Protein AF-A0A7C6HYD1-F1 (afdb_monomer_lite)

pLDDT: mean 85.62, std 9.55, range [67.31, 97.69]

Structure (mmCIF, N/CA/C/O backbone):
data_AF-A0A7C6HYD1-F1
#
_entry.id   AF-A0A7C6HYD1-F1
#
loop_
_atom_site.group_PDB
_atom_site.id
_atom_site.type_symbol
_atom_site.label_atom_id
_atom_site.label_alt_id
_atom_site.label_comp_id
_atom_site.label_asym_id
_atom_site.label_entity_id
_atom_site.label_seq_id
_atom_site.pdbx_PDB_ins_code
_atom_site.Cartn_x
_atom_site.Cartn_y
_atom_site.Cartn_z
_atom_site.occupancy
_atom_site.B_iso_or_equiv
_atom_site.auth_seq_id
_atom_site.auth_comp_id
_atom_site.auth_asym_id
_atom_site.auth_atom_id
_atom_site.pdbx_PDB_model_num
ATOM 1 N N . PHE A 1 1 ? -11.933 4.124 2.806 1.00 86.94 1 PHE A N 1
ATOM 2 C CA . PHE A 1 1 ? -11.370 4.986 1.731 1.00 86.94 1 PHE A CA 1
ATOM 3 C C . PHE A 1 1 ? -10.450 4.130 0.869 1.00 86.94 1 PHE A C 1
ATOM 5 O O . PHE A 1 1 ? -10.269 2.976 1.216 1.00 86.94 1 PHE A O 1
ATOM 12 N N . ASN A 1 2 ? -9.908 4.622 -0.245 1.00 91.19 2 ASN A N 1
ATOM 13 C CA . ASN A 1 2 ? -8.959 3.839 -1.049 1.00 91.19 2 ASN A CA 1
ATOM 14 C C . ASN A 1 2 ? -7.578 4.482 -0.960 1.00 91.19 2 ASN A C 1
ATOM 16 O O . ASN A 1 2 ? -7.487 5.710 -0.922 1.00 91.19 2 ASN A O 1
ATOM 20 N N . ILE A 1 3 ? -6.531 3.662 -0.940 1.00 92.44 3 ILE A N 1
ATOM 21 C CA . ILE A 1 3 ? -5.142 4.129 -0.939 1.00 92.44 3 ILE A CA 1
ATOM 22 C C . ILE A 1 3 ? -4.516 3.728 -2.271 1.00 92.44 3 ILE A C 1
ATOM 24 O O . ILE A 1 3 ? -4.506 2.548 -2.613 1.00 92.44 3 ILE A O 1
ATOM 28 N N . THR A 1 4 ? -3.978 4.698 -3.008 1.00 93.75 4 THR A N 1
ATOM 29 C CA . THR A 1 4 ? -3.151 4.437 -4.193 1.00 93.75 4 THR A CA 1
ATOM 30 C C . THR A 1 4 ? -1.693 4.644 -3.824 1.00 93.75 4 THR A C 1
ATOM 32 O O . THR A 1 4 ? -1.305 5.734 -3.410 1.00 93.75 4 THR A O 1
ATOM 35 N N . ILE A 1 5 ? -0.889 3.603 -3.995 1.00 93.31 5 ILE A N 1
ATOM 36 C CA . ILE A 1 5 ? 0.539 3.587 -3.696 1.00 93.31 5 ILE A CA 1
ATOM 37 C C . ILE A 1 5 ? 1.288 3.573 -5.025 1.00 93.31 5 ILE A C 1
ATOM 39 O O . ILE A 1 5 ? 1.091 2.667 -5.834 1.00 93.31 5 ILE A O 1
ATOM 43 N N . VAL A 1 6 ? 2.149 4.569 -5.242 1.00 94.25 6 VAL A N 1
ATOM 44 C CA . VAL A 1 6 ? 3.065 4.627 -6.388 1.00 94.25 6 VAL A CA 1
ATOM 45 C C . VAL A 1 6 ? 4.485 4.515 -5.858 1.00 94.25 6 VAL A C 1
ATOM 47 O O . VAL A 1 6 ? 4.974 5.422 -5.189 1.00 94.25 6 VAL A O 1
ATOM 50 N N . ASN A 1 7 ? 5.136 3.395 -6.150 1.00 91.31 7 ASN A N 1
ATOM 51 C CA . ASN A 1 7 ? 6.554 3.219 -5.893 1.00 91.31 7 ASN A CA 1
ATOM 52 C C . ASN A 1 7 ? 7.321 3.564 -7.171 1.00 91.31 7 ASN A C 1
ATOM 54 O O . ASN A 1 7 ? 7.248 2.828 -8.157 1.00 91.31 7 ASN A O 1
ATOM 58 N N . ASP A 1 8 ? 8.003 4.705 -7.153 1.00 92.06 8 ASP A N 1
ATOM 59 C CA . ASP A 1 8 ? 8.795 5.220 -8.264 1.00 92.06 8 ASP A CA 1
ATOM 60 C C . ASP A 1 8 ? 10.153 5.685 -7.729 1.00 92.06 8 ASP A C 1
ATOM 62 O O . ASP A 1 8 ? 10.251 6.686 -7.016 1.00 92.06 8 ASP A O 1
ATOM 66 N N . ASP A 1 9 ? 11.193 4.914 -8.041 1.00 88.44 9 ASP A N 1
ATOM 67 C CA . ASP A 1 9 ? 12.579 5.249 -7.732 1.00 88.44 9 ASP A CA 1
ATOM 68 C C . ASP A 1 9 ? 13.290 5.657 -9.032 1.00 88.44 9 ASP A C 1
ATOM 70 O O . ASP A 1 9 ? 13.565 4.797 -9.875 1.00 88.44 9 ASP A O 1
ATOM 74 N N . PRO A 1 10 ? 13.658 6.941 -9.196 1.00 84.94 10 PRO A N 1
ATOM 75 C CA . PRO A 1 10 ? 14.344 7.428 -10.392 1.00 84.94 10 PRO A CA 1
ATOM 76 C C . PRO A 1 10 ? 15.706 6.772 -10.659 1.00 84.94 10 PRO A C 1
ATOM 78 O O . PRO A 1 10 ? 16.222 6.862 -11.773 1.00 84.94 10 PRO A O 1
ATOM 81 N N . THR A 1 11 ? 16.326 6.162 -9.645 1.00 87.81 11 THR A N 1
ATOM 82 C CA . THR A 1 11 ? 17.610 5.455 -9.774 1.00 87.81 11 THR A CA 1
ATOM 83 C C . THR A 1 11 ? 17.443 3.983 -10.151 1.00 87.81 11 THR A C 1
ATOM 85 O O . THR A 1 11 ? 18.414 3.319 -10.521 1.00 87.81 11 THR A O 1
ATOM 88 N N . SER A 1 12 ? 16.212 3.480 -10.094 1.00 86.06 12 SER A N 1
ATOM 89 C CA . SER A 1 12 ? 15.866 2.096 -10.368 1.00 86.06 12 SER A CA 1
ATOM 90 C C . SER A 1 12 ? 15.662 1.843 -11.863 1.00 86.06 12 SER A C 1
ATOM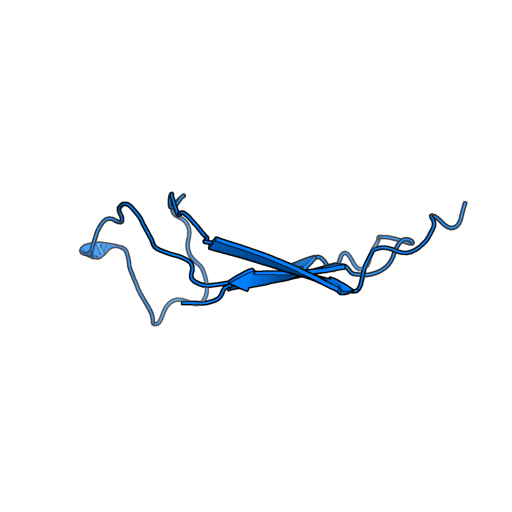 92 O O . SER A 1 12 ? 15.031 2.620 -12.578 1.00 86.06 12 SER A O 1
ATOM 94 N N . THR A 1 13 ? 16.165 0.708 -12.356 1.00 85.88 13 THR A N 1
ATOM 95 C CA . THR A 1 13 ? 16.011 0.293 -13.763 1.00 85.88 13 THR A CA 1
ATOM 96 C C . THR A 1 13 ? 14.763 -0.553 -14.014 1.00 85.88 13 THR A C 1
ATOM 98 O O . THR A 1 13 ? 14.438 -0.822 -15.169 1.00 85.88 13 THR A O 1
ATOM 101 N N . ILE A 1 14 ? 14.048 -0.962 -12.958 1.00 88.69 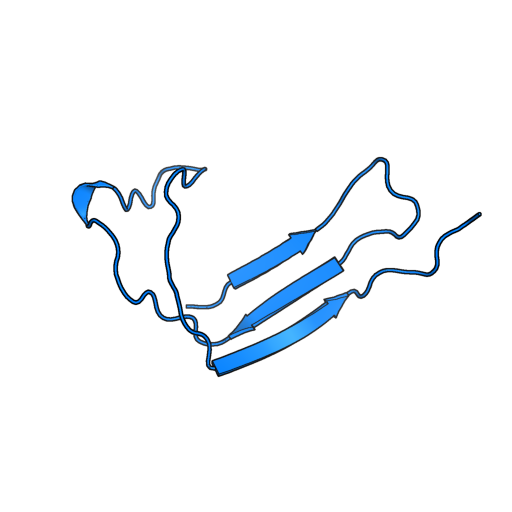14 ILE A N 1
ATOM 102 C CA . ILE A 1 14 ? 12.850 -1.818 -13.057 1.00 88.69 14 ILE A CA 1
ATOM 103 C C . ILE A 1 14 ? 11.551 -1.020 -13.243 1.00 88.69 14 ILE A C 1
ATOM 105 O O . ILE A 1 14 ? 10.486 -1.610 -13.418 1.00 88.69 14 ILE A O 1
ATOM 109 N N . GLY A 1 15 ? 11.634 0.312 -13.254 1.00 87.12 15 GLY A N 1
ATOM 110 C CA . GLY A 1 15 ? 10.489 1.202 -13.431 1.00 87.12 15 GLY A CA 1
ATOM 111 C C . GLY A 1 15 ? 9.632 1.338 -12.173 1.00 87.12 15 GLY A C 1
ATOM 112 O O . GLY A 1 15 ? 10.088 1.075 -11.062 1.00 87.12 15 GLY A O 1
ATOM 113 N N . LYS A 1 16 ? 8.384 1.770 -12.368 1.00 92.00 16 LYS A N 1
ATOM 114 C CA . LYS A 1 16 ? 7.430 2.065 -11.295 1.00 92.00 16 LYS A CA 1
ATOM 115 C C . LYS A 1 16 ? 6.451 0.919 -11.051 1.00 92.00 16 LYS A C 1
ATOM 117 O O . LYS A 1 16 ? 6.132 0.162 -11.967 1.00 92.00 16 LYS A O 1
ATOM 122 N N . GLN A 1 17 ? 5.904 0.869 -9.844 1.00 94.81 17 GLN A N 1
ATOM 123 C CA . GLN A 1 17 ? 4.766 0.026 -9.496 1.00 94.81 17 GLN A CA 1
ATOM 124 C C . GLN A 1 17 ? 3.638 0.886 -8.936 1.00 94.81 17 GLN A C 1
ATOM 126 O O . GLN A 1 17 ? 3.870 1.744 -8.086 1.00 94.81 17 GLN A O 1
ATOM 131 N N . THR A 1 18 ? 2.414 0.611 -9.379 1.00 96.31 18 THR A N 1
ATOM 132 C CA . THR A 1 18 ? 1.205 1.263 -8.873 1.00 96.31 18 THR A CA 1
ATOM 133 C C . THR A 1 18 ? 0.269 0.201 -8.312 1.00 96.31 18 THR A C 1
ATOM 135 O O . THR A 1 18 ? -0.149 -0.698 -9.044 1.00 96.31 18 THR A O 1
ATOM 138 N N . VAL A 1 19 ? -0.081 0.313 -7.031 1.00 96.38 19 VAL A N 1
ATOM 139 C CA . VAL A 1 19 ? -1.016 -0.584 -6.336 1.00 96.38 19 VAL A CA 1
ATOM 140 C C . VAL A 1 19 ? -2.159 0.233 -5.754 1.00 96.38 19 VAL A C 1
ATOM 142 O O . VAL A 1 19 ? -1.938 1.315 -5.213 1.00 96.38 19 VAL A O 1
ATOM 145 N N . VAL A 1 20 ? -3.380 -0.283 -5.846 1.00 96.94 20 VAL A N 1
ATOM 146 C CA . VAL A 1 20 ? -4.549 0.293 -5.180 1.00 96.94 20 VAL A CA 1
ATOM 147 C C . VAL A 1 20 ? -5.043 -0.675 -4.123 1.00 96.94 20 VAL A C 1
ATOM 149 O O . VAL A 1 20 ? -5.241 -1.850 -4.410 1.00 96.94 20 VAL A O 1
ATOM 152 N N . LEU A 1 21 ? -5.259 -0.167 -2.913 1.00 96.44 21 LEU A N 1
ATOM 153 C CA . LEU A 1 21 ? -5.927 -0.867 -1.824 1.00 96.44 21 LEU A CA 1
ATOM 154 C C . LEU A 1 21 ? -7.368 -0.358 -1.731 1.00 96.44 21 LEU A C 1
ATOM 156 O O . LEU A 1 21 ? -7.606 0.852 -1.622 1.00 96.44 21 LEU A O 1
ATOM 160 N N . TYR A 1 22 ? -8.326 -1.278 -1.796 1.00 95.62 22 TYR A N 1
ATOM 161 C CA . TYR A 1 22 ? -9.749 -0.975 -1.788 1.00 95.62 22 TYR A CA 1
ATOM 162 C C . TYR A 1 22 ? -10.360 -1.132 -0.402 1.00 95.62 22 TYR A C 1
ATOM 164 O O . TYR A 1 22 ? -10.062 -2.064 0.344 1.00 95.62 22 TYR A O 1
ATOM 172 N N . ASN A 1 23 ? -11.277 -0.214 -0.098 1.00 93.56 23 ASN A N 1
ATOM 173 C CA . ASN A 1 23 ? -12.039 -0.192 1.144 1.00 93.56 23 ASN A CA 1
ATOM 174 C C . ASN A 1 23 ? -11.163 -0.246 2.412 1.00 93.56 23 ASN A C 1
ATOM 176 O O . ASN A 1 23 ? -11.455 -0.964 3.361 1.00 93.56 23 ASN A O 1
ATOM 180 N N . CYS A 1 24 ? -10.096 0.552 2.440 1.00 92.12 24 CYS A N 1
ATOM 181 C CA . C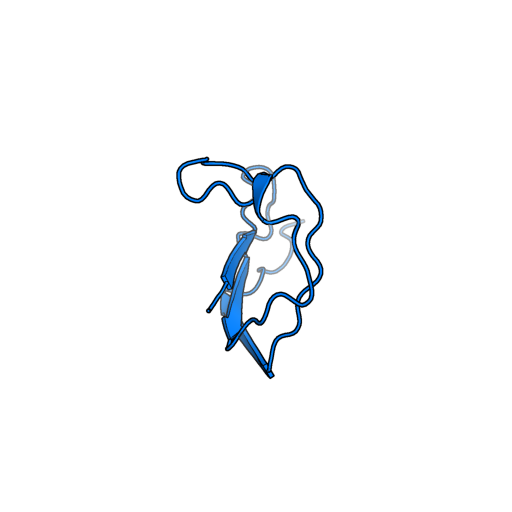YS A 1 24 ? -9.258 0.728 3.617 1.00 92.12 24 CYS A CA 1
ATOM 182 C C . CYS A 1 24 ? -10.062 1.293 4.794 1.00 92.12 24 CYS A C 1
ATOM 184 O O . CYS A 1 24 ? -10.767 2.308 4.657 1.00 92.12 24 CYS A O 1
ATOM 186 N N . ASN A 1 25 ? -9.893 0.654 5.947 1.00 90.94 25 ASN A N 1
ATOM 187 C CA . ASN A 1 25 ? -10.452 1.032 7.232 1.00 90.94 25 ASN A CA 1
ATOM 188 C C . ASN A 1 25 ? -9.322 1.206 8.253 1.00 90.94 25 ASN A C 1
ATOM 190 O O . ASN A 1 25 ? -8.544 0.283 8.468 1.00 90.94 25 ASN A O 1
ATOM 194 N N . ILE A 1 26 ? -9.238 2.380 8.880 1.00 87.38 26 ILE A N 1
ATOM 195 C CA . ILE A 1 26 ? -8.246 2.655 9.929 1.00 87.38 26 ILE A CA 1
ATOM 196 C C . ILE A 1 26 ? -8.763 2.070 11.236 1.00 87.38 26 ILE A C 1
ATOM 198 O O . ILE A 1 26 ? -9.861 2.423 11.672 1.00 87.38 26 ILE A O 1
ATOM 202 N N . ASP A 1 27 ? -7.967 1.215 11.872 1.00 80.88 27 ASP A N 1
ATOM 203 C CA . ASP A 1 27 ? -8.384 0.536 13.099 1.00 80.88 27 ASP A CA 1
ATOM 204 C C . ASP A 1 27 ? -8.296 1.475 14.307 1.00 80.88 27 ASP A C 1
ATOM 206 O O . ASP A 1 27 ? -9.213 1.541 15.130 1.00 80.88 27 ASP A O 1
ATOM 210 N N . SER A 1 28 ? -7.212 2.251 14.410 1.00 78.31 28 SER A N 1
ATOM 211 C CA . SER A 1 28 ? -7.100 3.316 15.405 1.00 78.31 28 SER A CA 1
ATOM 212 C C . SER A 1 28 ? -6.108 4.394 14.973 1.00 78.31 28 SER A C 1
ATOM 214 O O . SER A 1 28 ? -5.048 4.097 14.434 1.00 78.31 28 SER A O 1
ATOM 216 N N . VAL A 1 29 ? -6.441 5.655 15.242 1.00 74.75 29 VAL A N 1
ATOM 217 C CA . VAL A 1 29 ? -5.528 6.793 15.095 1.00 74.75 29 VAL A CA 1
ATOM 218 C C . VAL A 1 29 ? -5.778 7.777 16.231 1.00 74.75 29 VAL A C 1
ATOM 220 O O . VAL A 1 29 ? -6.907 7.936 16.706 1.00 74.75 29 VAL A O 1
ATOM 223 N N . VAL A 1 30 ? -4.728 8.456 16.691 1.00 75.50 30 VAL A N 1
ATOM 224 C CA . VAL A 1 30 ? -4.880 9.554 17.648 1.00 75.50 30 VAL A CA 1
ATOM 225 C C . VAL A 1 30 ? -5.539 10.725 16.920 1.00 75.50 30 VAL A C 1
ATOM 227 O O . VAL A 1 30 ? -4.893 11.406 16.132 1.00 75.50 30 VAL A O 1
ATOM 230 N N . LEU A 1 31 ? -6.819 10.982 17.206 1.00 68.69 31 LEU A N 1
ATOM 231 C CA . LEU A 1 31 ? -7.628 12.033 16.560 1.00 68.69 31 LEU A CA 1
ATOM 232 C C . LEU A 1 31 ? -6.936 13.404 16.488 1.00 68.69 31 LEU A C 1
ATOM 234 O O . LEU A 1 31 ? -7.068 14.098 15.491 1.00 68.69 31 LEU A O 1
ATOM 238 N N . ALA A 1 32 ? -6.181 13.787 17.521 1.00 70.88 32 ALA A N 1
ATOM 239 C CA . ALA A 1 32 ? -5.470 15.068 17.571 1.00 70.88 32 ALA A CA 1
ATOM 240 C C . ALA A 1 32 ? -4.263 15.163 16.617 1.00 70.88 32 ALA A C 1
ATOM 242 O O . ALA A 1 32 ? -3.731 16.252 16.430 1.00 70.88 32 ALA A O 1
ATOM 243 N N . LYS A 1 33 ? -3.808 14.035 16.064 1.00 67.31 33 LYS A N 1
ATOM 244 C CA . LYS A 1 33 ? -2.689 13.949 15.120 1.00 67.31 33 LYS A CA 1
ATOM 245 C C . LYS A 1 33 ? -3.128 13.667 13.683 1.00 67.31 33 LYS A C 1
ATOM 247 O O . LYS A 1 33 ? -2.295 13.720 12.785 1.00 67.31 33 LYS A O 1
ATOM 252 N N . LEU A 1 34 ? -4.405 13.351 13.463 1.00 70.44 34 LEU A N 1
ATOM 253 C CA . LEU A 1 34 ? -4.947 13.192 12.121 1.00 70.44 34 LEU A CA 1
ATOM 254 C C . LEU A 1 34 ? -5.180 14.585 11.524 1.00 70.44 34 LEU A C 1
ATOM 256 O O . LEU A 1 34 ? -6.281 15.128 11.599 1.00 70.44 34 LEU A O 1
ATOM 260 N N . ASP A 1 35 ? -4.111 15.168 10.989 1.00 74.25 35 ASP A N 1
ATOM 261 C CA . ASP A 1 35 ? -4.155 16.431 10.262 1.00 74.25 35 ASP A CA 1
ATOM 262 C C . ASP A 1 35 ? -4.369 16.154 8.770 1.00 74.25 35 ASP A C 1
ATOM 264 O O . ASP A 1 35 ? -3.488 15.638 8.085 1.00 74.25 35 ASP A O 1
ATOM 268 N N . THR A 1 36 ? -5.567 16.463 8.274 1.00 70.06 36 THR A N 1
ATOM 269 C CA . THR A 1 36 ? -5.927 16.283 6.861 1.00 70.06 36 THR A CA 1
ATOM 270 C C . THR A 1 36 ? -5.371 17.374 5.949 1.00 70.06 36 THR A C 1
ATOM 272 O O . THR A 1 36 ? -5.467 17.228 4.733 1.00 70.06 36 THR A O 1
ATOM 275 N N . ASP A 1 37 ? -4.827 18.451 6.523 1.00 75.88 37 ASP A N 1
ATOM 276 C CA . ASP A 1 37 ? -4.234 19.571 5.789 1.00 75.88 37 ASP A CA 1
ATOM 277 C C . ASP A 1 37 ? -2.700 19.444 5.687 1.00 75.88 37 ASP A C 1
ATOM 279 O O . ASP A 1 37 ? -2.062 20.222 4.976 1.00 75.88 37 ASP A O 1
ATOM 283 N N . SER A 1 38 ? -2.100 18.466 6.378 1.00 74.81 38 SER A N 1
ATOM 284 C CA . SER A 1 38 ? -0.668 18.159 6.311 1.00 74.81 38 SER A CA 1
ATOM 285 C C . SER A 1 38 ? -0.336 17.286 5.096 1.00 74.81 38 SER A C 1
ATOM 287 O O . SER A 1 38 ? -0.990 16.275 4.844 1.00 74.81 38 SER A O 1
ATOM 289 N N . ASP A 1 39 ? 0.737 17.631 4.377 1.00 73.00 39 ASP A N 1
ATOM 290 C CA . ASP A 1 39 ? 1.223 16.876 3.210 1.00 73.00 39 ASP A CA 1
ATOM 291 C C . ASP A 1 39 ? 1.834 15.513 3.585 1.00 73.00 39 ASP A C 1
ATOM 293 O O . ASP A 1 39 ? 1.961 14.621 2.742 1.00 73.00 39 ASP A O 1
ATOM 297 N N . THR A 1 40 ? 2.245 15.347 4.844 1.00 73.38 40 THR A N 1
ATOM 298 C CA . THR A 1 40 ? 2.917 14.143 5.341 1.00 73.38 40 THR A CA 1
ATOM 299 C C . THR A 1 40 ? 2.293 13.656 6.637 1.00 73.38 40 THR A C 1
ATOM 301 O O . THR A 1 40 ? 1.925 14.451 7.506 1.00 73.38 40 THR A O 1
ATOM 304 N N . LEU A 1 41 ? 2.244 12.336 6.787 1.00 72.44 41 LEU A N 1
ATOM 305 C CA . LEU A 1 41 ? 1.866 11.657 8.017 1.00 72.44 41 LEU A CA 1
ATOM 306 C C . LEU A 1 41 ? 3.118 11.000 8.617 1.00 72.44 41 LEU A C 1
ATOM 308 O O . LEU A 1 41 ? 3.689 10.103 8.005 1.00 72.44 41 LEU A O 1
ATOM 312 N N . ASP A 1 42 ? 3.535 11.461 9.798 1.00 71.81 42 ASP A N 1
ATOM 313 C CA . ASP A 1 42 ? 4.725 10.955 10.511 1.00 71.81 42 ASP A CA 1
ATOM 314 C C . ASP A 1 42 ? 4.432 9.752 11.428 1.00 71.81 42 ASP A C 1
ATOM 316 O O . ASP A 1 42 ? 5.356 9.119 11.941 1.00 71.81 42 ASP A O 1
ATOM 320 N N . ASP A 1 43 ? 3.156 9.447 11.673 1.00 73.06 43 ASP A N 1
ATOM 321 C CA . ASP A 1 43 ? 2.742 8.362 12.563 1.00 73.06 43 ASP A CA 1
ATOM 322 C C . ASP A 1 43 ? 2.454 7.077 11.768 1.00 73.06 43 ASP A C 1
ATOM 324 O O . ASP A 1 43 ? 1.846 7.107 10.697 1.00 73.06 43 ASP A O 1
ATOM 328 N N . ASP A 1 44 ? 2.851 5.939 12.342 1.00 76.56 44 ASP A N 1
ATOM 329 C CA . ASP A 1 44 ? 2.464 4.610 11.867 1.00 76.56 44 ASP A CA 1
ATOM 330 C C . ASP A 1 44 ? 0.985 4.363 12.211 1.00 76.56 44 ASP A C 1
ATOM 332 O O . ASP A 1 44 ? 0.573 4.530 13.365 1.00 76.56 44 ASP A O 1
ATOM 336 N N . ILE A 1 45 ? 0.176 4.029 11.206 1.00 81.69 45 ILE A N 1
ATOM 337 C CA . ILE A 1 45 ? -1.265 3.808 11.353 1.00 81.69 45 ILE A CA 1
ATOM 338 C C . ILE A 1 45 ? -1.597 2.400 10.882 1.00 81.69 45 ILE A C 1
ATOM 340 O O . ILE A 1 45 ? -1.447 2.076 9.703 1.00 81.69 45 ILE A O 1
ATOM 344 N N . ASP A 1 46 ? -2.165 1.613 11.791 1.00 87.69 46 ASP A N 1
ATOM 345 C CA . ASP A 1 46 ? -2.724 0.308 11.468 1.00 87.69 46 ASP A CA 1
ATOM 346 C C . ASP A 1 46 ? -4.059 0.456 10.722 1.00 87.69 46 ASP A C 1
ATOM 348 O O . ASP A 1 46 ? -4.972 1.188 11.135 1.00 87.69 46 ASP A O 1
ATOM 352 N N . PHE A 1 47 ? -4.193 -0.273 9.617 1.00 89.88 47 PHE A N 1
ATOM 353 C CA . PHE A 1 47 ? -5.420 -0.334 8.834 1.00 89.88 47 PHE A CA 1
ATOM 354 C C . PHE A 1 47 ? -5.641 -1.727 8.243 1.00 89.88 47 PHE A C 1
ATOM 356 O O . PHE A 1 47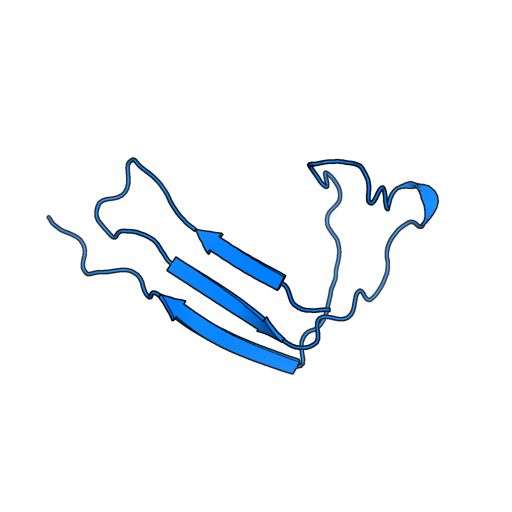 ? -4.712 -2.504 8.023 1.00 89.88 47 PHE A O 1
ATOM 363 N N . THR A 1 48 ? -6.899 -2.015 7.932 1.00 94.31 48 THR A N 1
ATOM 364 C CA . THR A 1 48 ? -7.343 -3.204 7.201 1.00 94.31 48 THR A CA 1
ATOM 365 C C . THR A 1 48 ? -7.885 -2.801 5.831 1.00 94.31 48 THR A C 1
ATOM 367 O O . THR A 1 48 ? -8.264 -1.649 5.621 1.00 94.31 48 THR A O 1
ATOM 370 N N . PHE A 1 49 ? -7.884 -3.719 4.865 1.00 95.62 49 PHE A N 1
ATOM 371 C CA . PHE A 1 49 ? -8.442 -3.507 3.527 1.00 95.62 49 PHE A CA 1
ATOM 372 C C . PHE A 1 49 ? -9.058 -4.805 3.005 1.00 95.62 49 PHE A C 1
ATOM 374 O O . PHE A 1 49 ? -8.652 -5.894 3.416 1.00 95.62 49 PHE A O 1
ATOM 381 N N . ASP A 1 50 ? -10.029 -4.677 2.105 1.00 96.56 50 ASP A N 1
ATOM 382 C CA . ASP A 1 50 ? -10.800 -5.826 1.623 1.00 96.56 50 ASP A CA 1
ATOM 383 C C . ASP A 1 50 ? -10.183 -6.465 0.379 1.00 96.56 50 ASP A C 1
ATOM 385 O O . ASP A 1 50 ? -10.262 -7.681 0.208 1.00 96.56 50 ASP A O 1
ATOM 389 N N . ASP A 1 51 ? -9.589 -5.653 -0.497 1.00 96.81 51 ASP A N 1
ATOM 390 C CA . ASP A 1 51 ? -9.015 -6.122 -1.757 1.00 96.81 51 ASP A CA 1
ATOM 391 C C . ASP A 1 51 ? -7.901 -5.193 -2.255 1.00 96.81 51 ASP A C 1
ATOM 393 O O . ASP A 1 51 ? -7.769 -4.054 -1.791 1.00 96.81 51 ASP A O 1
ATOM 397 N N . PHE A 1 52 ? -7.104 -5.665 -3.212 1.00 96.62 52 PHE A N 1
ATOM 398 C CA . PHE A 1 52 ? -6.070 -4.870 -3.864 1.00 96.62 52 PHE A CA 1
ATOM 399 C C . PHE A 1 52 ? -5.924 -5.203 -5.349 1.00 96.62 52 PHE A C 1
ATOM 401 O O . PHE A 1 52 ? -6.044 -6.354 -5.753 1.00 96.62 52 PHE A O 1
ATOM 408 N N . ASP A 1 53 ? -5.556 -4.196 -6.140 1.00 97.69 53 ASP A N 1
ATOM 409 C CA . ASP A 1 53 ? -5.190 -4.364 -7.545 1.00 97.69 53 ASP A CA 1
ATOM 410 C C . ASP A 1 53 ? -3.796 -3.810 -7.823 1.00 97.69 53 ASP A C 1
ATOM 412 O O . ASP A 1 53 ? -3.405 -2.744 -7.337 1.00 97.69 53 ASP A O 1
ATOM 416 N N . VAL A 1 54 ? -3.052 -4.518 -8.671 1.00 95.94 54 VAL A N 1
ATOM 417 C CA . VAL A 1 54 ? -1.781 -4.040 -9.221 1.00 95.94 54 VAL A CA 1
ATOM 418 C C . VAL A 1 54 ? -2.057 -3.441 -10.595 1.00 95.94 54 VAL A C 1
ATOM 420 O O . VAL A 1 54 ? -2.300 -4.167 -11.557 1.00 95.94 54 VAL A O 1
ATOM 423 N N . LEU A 1 55 ? -2.025 -2.111 -10.685 1.00 94.62 55 LEU A N 1
ATOM 424 C CA . LEU A 1 55 ? -2.301 -1.381 -11.926 1.00 94.62 55 LEU A CA 1
ATOM 425 C C . LEU A 1 55 ? -1.080 -1.344 -12.848 1.00 94.62 55 LEU A C 1
ATOM 427 O O . LEU A 1 55 ? -1.206 -1.564 -14.049 1.00 94.62 55 LEU A O 1
ATOM 431 N N . ASP A 1 56 ? 0.099 -1.107 -12.270 1.00 92.81 56 ASP A N 1
ATOM 432 C CA . ASP A 1 56 ? 1.386 -1.164 -12.961 1.00 92.81 56 ASP A CA 1
ATOM 433 C C . ASP A 1 56 ? 2.307 -2.097 -12.176 1.00 92.81 56 ASP A C 1
ATOM 435 O O . ASP A 1 56 ? 2.478 -1.921 -10.970 1.00 92.81 56 ASP A O 1
ATOM 439 N N . SER A 1 57 ? 2.906 -3.079 -12.846 1.00 92.31 57 SER A N 1
ATOM 440 C CA . SER A 1 57 ? 3.909 -3.970 -12.251 1.00 92.31 57 SER A CA 1
ATOM 441 C C . SER A 1 57 ? 5.318 -3.515 -12.609 1.00 92.31 57 SER A C 1
ATOM 443 O O . SER A 1 57 ? 5.5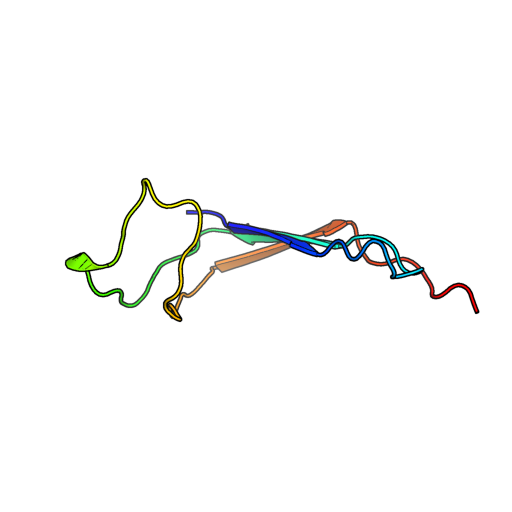37 -2.971 -13.692 1.00 92.31 57 SER A O 1
ATOM 445 N N . PHE A 1 58 ? 6.282 -3.821 -11.739 1.00 92.69 58 PHE A N 1
ATOM 446 C CA . PHE A 1 58 ? 7.690 -3.656 -12.077 1.00 92.69 58 PHE A CA 1
ATOM 447 C C . PHE A 1 58 ? 8.050 -4.440 -13.342 1.00 92.69 58 PHE A C 1
ATOM 449 O O . PHE A 1 58 ? 7.567 -5.551 -13.580 1.00 92.69 58 PHE A O 1
ATOM 456 N N . GLY A 1 59 ? 8.921 -3.843 -14.147 1.00 88.56 59 GLY A N 1
ATOM 457 C CA . GLY A 1 59 ? 9.533 -4.493 -15.291 1.00 88.56 59 GLY A CA 1
ATOM 458 C C . GLY A 1 59 ? 10.637 -5.466 -14.883 1.00 88.56 59 GLY A C 1
ATOM 459 O O . GLY A 1 59 ? 10.981 -5.631 -13.712 1.00 88.56 59 GLY A O 1
ATOM 460 N N . ASN A 1 60 ? 11.231 -6.105 -15.889 1.00 85.44 60 ASN A N 1
ATOM 461 C CA . ASN A 1 60 ? 12.409 -6.934 -15.671 1.00 85.44 60 ASN A CA 1
ATOM 462 C C . ASN A 1 60 ? 13.637 -6.052 -15.396 1.00 85.44 60 ASN A C 1
ATOM 464 O O . ASN A 1 60 ? 13.795 -5.029 -16.067 1.00 85.44 60 ASN A O 1
ATOM 468 N N . PRO A 1 61 ? 14.539 -6.463 -14.488 1.00 77.06 61 PRO A N 1
ATOM 469 C CA . PRO A 1 61 ? 15.813 -5.784 -14.301 1.00 77.06 61 PRO A CA 1
ATOM 470 C C . PRO A 1 61 ? 16.598 -5.754 -15.607 1.00 77.06 61 PRO A C 1
ATOM 472 O O . PRO A 1 61 ? 16.814 -6.793 -16.236 1.00 77.06 61 PRO A O 1
ATOM 475 N N . VAL A 1 62 ? 17.042 -4.564 -16.002 1.00 71.25 62 VAL A N 1
ATOM 476 C CA . VAL A 1 62 ? 18.026 -4.418 -17.073 1.00 71.25 62 VAL A CA 1
ATOM 477 C C . VAL A 1 62 ? 19.399 -4.535 -16.412 1.00 71.25 62 VAL A C 1
ATOM 479 O O . VAL A 1 62 ? 19.800 -3.631 -15.677 1.00 71.25 62 VAL A O 1
ATOM 482 N N . ILE A 1 63 ? 20.048 -5.690 -16.591 1.00 67.75 63 ILE A N 1
ATOM 483 C CA . ILE A 1 63 ? 21.432 -5.962 -16.160 1.00 67.75 63 ILE A CA 1
ATOM 484 C C . ILE A 1 63 ? 22.450 -5.472 -17.185 1.00 67.75 63 ILE A C 1
ATOM 486 O O . ILE A 1 63 ? 22.162 -5.578 -18.400 1.00 67.75 63 ILE A O 1
#

Secondary structure (DSSP, 8-state):
--EEEEE--TT-SS--EEEEEES-EES---GGG--TT-S---S---EE-SEEEEEE-------

Foldseek 3Di:
DKDWDKDADPVAPQGIWIKMFAPKDFPDDDPVQPDPPDPDRPDDTDIDGDDMDTPDDTHDGDD

Radius of gyration: 15.05 Å; chains: 1; bounding box: 34×26×35 Å

Sequence (63 aa):
FNITIVNDDPTSTIGKQTVVLYNCNIDSVVLAKLDTDSDTLDDDIDFTFDDFDVLDSFGNPVI

=== Feature glossary ===
The record interleaves many kinds of information about one protein. Here is each kind framed as the question it answers.

Q: What known structures does this most resemble?
A: Structural nearest neighbors (via Foldseek easy-search vs the PDB). Reported per hit: target PDB id, E-value, and alignment TM-score. A TM-score above ~0.5 is the conventional threshold for 'same fold'.

Q: Where is each backbone atom in 3D?
A: The mmCIF table is the protein's shape written out atom by atom. For each backbone N, Cα, C, and carbonyl O, it records an (x, y, z) coordinate triple in Å plus the residue type, chain letter, and residue number.

Q: What are the backbone torsion angles?
A: The φ/ψ torsion pair specifies the backbone conformation at each residue. φ rotates about the N–Cα bond, ψ about the Cα–C bond. Steric clashes forbid most of the (φ, ψ) plane — the allowed regions (α-helix basin, β-sheet basin, left-handed helix) are the Ramachandran-allowed regions.

Q: Which residues are buried vs exposed?
A: Solvent-accessible surface area (SASA) is the area in Å² traced out by the centre of a 1.4 Å probe sphere (a water molecule) rolled over the protein's van der Waals surface (Shrake–Rupley / Lee–Richards construction). Buried residues have near-zero SASA; fully exposed residues can exceed 200 Å². The total SASA scales roughly with the number of surface residues.

Q: How confident is the AlphaFold model at each residue?
A: pLDDT is the predicted lDDT-Cα score: AlphaFold's confidence that the local environment of each residue (all inter-atomic distances within 15 Å) is correctly placed. It is a per-residue number between 0 and 100, with higher meaning more reliable.

Q: What does the local fold look like, residue by residue?
A: 3Di is Foldseek's structural alphabet. Each residue is assigned one of twenty discrete states based on how its Cα sits relative to its spatial (not sequential) neighbors. Aligning 3Di strings finds structural homologs roughly as well as full 3D superposition, but orders of magnitude faster.

Q: How big and how compact is the whole molecule?
A: Radius of gyration (Rg) is the root-mean-square distance of Cα atoms from their centroid — a single number for overall size and compactness. A globular domain of N residues has Rg ≈ 2.2·N^0.38 Å; an extended or disordered chain has a much larger Rg. The Cα contact count is the number of residue pairs whose Cα atoms are within 8 Å and are more than four positions apart in sequence — a standard proxy for tertiary packing density. The bounding box is 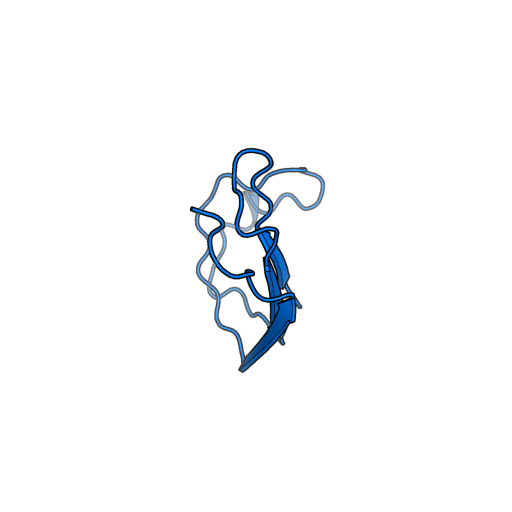the smallest axis-aligned box enclosing all Cα atoms.

Q: Which residues are in helices, strands, or loops?
A: DSSP 8-state secondary structure assigns each residue one of H (α-helix), G (3₁₀-helix), I (π-helix), E (extended β-strand), B (isolated β-bridge), T (hydrogen-bonded turn), S (bend), or '-' (coil). The assignment is computed from backbone hydrogen-bond geometry via the Kabsch–Sander algorithm.

Q: How mobile is each atom in the crystal?
A: Crystallographic B-factors measure how much each atom's electron density is smeared out, in Å². They rise in mobile loops and surface residues and fall in the buried interior. In AlphaFold models this column is repurposed to hold pLDDT instead.

Q: What if only a Cα trace is available?
A: P-SEA three-state annotation labels each residue as helix, strand, or coil based purely on the geometry of the Cα trace. It serves as a fallback when the full backbone (and thus DSSP) is unavailable.

Q: What family and function is it annotated with?
A: Database cross-references. InterPro integrates a dozen domain/family signature databases into unified entries with residue-range hits. GO terms attach function/process/location labels with evidence codes. CATH codes position the fold in a four-level structural taxonomy. Organism is the NCBI-taxonomy species name.

Q: Are the domains correctly placed relative to each other?
A: Predicted Aligned Error (PAE) is an AlphaFold confidence matrix: entry (i, j) is the expected error in the position of residue j, in ångströms, when the prediction is superimposed on the true structure at residue i. Low PAE within a block of residues means that block is internally rigid and well-predicted; high PAE between two blocks means their relative placement is uncertain even if each block individually is confident.

Q: What do the diagnostic plots show?
A: Three diagnostic plots accompany the record. The Cα contact map visualizes the tertiary structure as a 2D adjacency matrix (8 Å cutoff, sequence-local contacts suppressed). The Ramachandran plot shows the distribution of backbone (φ, ψ) torsions, with points in the α and β basins reflecting secondary structure content. The PAE plot shows AlphaFold's inter-residue confidence as a color matrix.

Q: What is the amino-acid chain?
A: Primary structure: the covalent order of the twenty standard amino acids along the backbone. Two proteins with the same sequence will (almost always) fold to the same structure; two with 30% identity often share a fold but not the details.

Q: What do the rendered images show?
A: The six renders are orthographic views along the three Cartesian axes in both directions. Representation (cartoon, sticks, or surface) and color scheme (sequence-rainbow or by-chain) vary across proteins so the training set covers all the common visualization conventions.